Protein AF-A0A536F1T4-F1 (afdb_monomer_lite)

pLDDT: mean 91.53, std 8.2, range [53.91, 98.5]

Radius of gyration: 19.43 Å; chains: 1; bounding box: 39×47×45 Å

Secondary structure (DSSP, 8-state):
---EE--S-TTT--S-EEEEEEEEEEE-TT-PPPGGGTTSPPPEEEEEEEEETTT--EEESEE--HHHHSTT----GGGSSHHHHHHHHHHHHHHHHH--TT-----TT-TTSHHHHHHTT-

Sequence (122 aa):
MCVTDRSRCRICEADALESVLDLGLQPLANSFIKPDEVGRPEPRYPLELARCTSCGHVQLSVTVPPEIMFRNYLYVSGTSETIPAHFAEYAKDVAERFVPKGGLVVEIGSNDGTLLRAFDRG

Foldseek 3Di:
DDKAFDCADPPPRDSAKDWDDWPAWDAQPQDDDDPVCPPPDGHTDTFTWIAGPVPGDIDGRIGDDVCVNPVPGPDAQPPDPVRLVVLLVVLVVCCVPPAPVVRDDDDDPCHVVSNVVSNVVD

Structure (mmCIF, N/CA/C/O backbone):
data_AF-A0A536F1T4-F1
#
_entry.id   AF-A0A536F1T4-F1
#
loop_
_atom_site.group_PDB
_atom_site.id
_atom_site.type_symbol
_atom_site.label_atom_id
_atom_site.label_alt_id
_atom_site.label_comp_id
_atom_site.label_asym_id
_atom_site.label_entity_id
_atom_site.label_seq_id
_atom_site.pdbx_PDB_ins_code
_atom_site.Cartn_x
_atom_site.Cartn_y
_atom_site.Cartn_z
_atom_site.occupancy
_atom_site.B_iso_or_equiv
_atom_site.auth_seq_id
_atom_site.auth_comp_id
_atom_site.auth_asym_id
_atom_site.auth_atom_id
_atom_site.pdbx_PDB_model_num
ATOM 1 N N . MET A 1 1 ? -20.223 5.125 7.924 1.00 60.47 1 MET A N 1
ATOM 2 C CA . MET A 1 1 ? -18.837 5.141 7.403 1.00 60.47 1 MET A CA 1
ATOM 3 C C . MET A 1 1 ? -18.684 3.949 6.477 1.00 60.47 1 MET A C 1
ATOM 5 O O . MET A 1 1 ? -18.987 2.847 6.909 1.00 60.47 1 MET A O 1
ATOM 9 N N . CYS A 1 2 ? -18.305 4.153 5.215 1.00 79.25 2 CYS A N 1
ATOM 10 C CA . CYS A 1 2 ? -18.204 3.067 4.236 1.00 79.25 2 CYS A CA 1
ATOM 11 C C . CYS A 1 2 ? -16.776 2.517 4.229 1.00 79.25 2 CYS A C 1
ATOM 13 O O . CYS A 1 2 ? -15.967 2.921 3.403 1.00 79.25 2 CYS A O 1
ATOM 15 N N . VAL A 1 3 ? -16.452 1.645 5.180 1.00 88.25 3 VAL A N 1
ATOM 16 C CA . VAL A 1 3 ? -15.258 0.790 5.106 1.00 88.25 3 VAL A CA 1
ATOM 17 C C . VAL A 1 3 ? -15.699 -0.641 4.853 1.00 88.25 3 VAL A C 1
ATOM 19 O O . VAL A 1 3 ? -16.821 -1.015 5.186 1.00 88.25 3 VAL A O 1
ATOM 22 N N . THR A 1 4 ? -14.825 -1.443 4.255 1.00 92.38 4 THR A N 1
ATOM 23 C CA . THR A 1 4 ? -15.028 -2.894 4.191 1.00 92.38 4 THR A CA 1
ATOM 24 C C . THR A 1 4 ? -14.317 -3.534 5.371 1.00 92.38 4 THR A C 1
ATOM 26 O O . THR A 1 4 ? -13.095 -3.417 5.469 1.00 92.38 4 THR A O 1
ATOM 29 N N . ASP A 1 5 ? -15.065 -4.195 6.248 1.00 92.81 5 ASP A N 1
ATOM 30 C CA . ASP A 1 5 ? -14.502 -5.023 7.315 1.00 92.81 5 ASP A CA 1
ATOM 31 C C . ASP A 1 5 ? -13.774 -6.244 6.722 1.00 92.81 5 ASP A C 1
ATOM 33 O O . ASP A 1 5 ? -14.170 -6.785 5.681 1.00 92.81 5 ASP A O 1
ATOM 37 N N . ARG A 1 6 ? -12.668 -6.655 7.341 1.00 92.19 6 ARG A N 1
ATOM 38 C CA . ARG A 1 6 ? -11.823 -7.767 6.904 1.00 92.19 6 ARG A CA 1
ATOM 39 C C . ARG A 1 6 ? -11.699 -8.794 8.016 1.00 92.19 6 ARG A C 1
ATOM 41 O O . ARG A 1 6 ? -10.672 -8.882 8.677 1.00 92.19 6 ARG A O 1
ATOM 48 N N . SER A 1 7 ? -12.705 -9.657 8.098 1.00 92.56 7 SER A N 1
ATOM 49 C CA . SER A 1 7 ? -12.679 -10.850 8.948 1.00 92.56 7 SER A CA 1
ATOM 50 C C . SER A 1 7 ? -11.754 -11.958 8.426 1.00 92.56 7 SER A C 1
ATOM 52 O O . SER A 1 7 ? -11.270 -12.771 9.201 1.00 92.56 7 SER A O 1
ATOM 54 N N . ARG A 1 8 ? -11.443 -11.981 7.120 1.00 97.50 8 ARG A N 1
ATOM 55 C CA . ARG A 1 8 ? -10.619 -13.032 6.488 1.00 97.50 8 ARG A CA 1
ATOM 56 C C . ARG A 1 8 ? -9.267 -12.519 5.998 1.00 97.50 8 ARG A C 1
ATOM 58 O O . ARG A 1 8 ? -9.122 -11.360 5.588 1.00 97.50 8 ARG A O 1
ATOM 65 N N . CYS A 1 9 ? -8.269 -13.403 6.001 1.00 97.94 9 CYS A N 1
ATOM 66 C CA . CYS A 1 9 ? -6.944 -13.107 5.461 1.00 97.94 9 CYS A CA 1
ATOM 67 C C . CYS A 1 9 ? -7.014 -12.786 3.960 1.00 97.94 9 CYS A C 1
ATOM 69 O O . CYS A 1 9 ? -7.606 -13.538 3.193 1.00 97.94 9 CYS A O 1
ATOM 71 N N . ARG A 1 10 ? -6.358 -11.708 3.516 1.00 97.62 10 ARG A N 1
ATOM 72 C CA . ARG A 1 10 ? -6.334 -11.311 2.093 1.00 97.62 10 ARG A CA 1
ATOM 73 C C . ARG A 1 10 ? -5.526 -12.250 1.195 1.00 97.62 10 ARG A C 1
ATOM 75 O O . ARG A 1 10 ? -5.670 -12.172 -0.017 1.00 97.62 10 ARG A O 1
ATOM 82 N N . ILE A 1 11 ? -4.661 -13.079 1.778 1.00 97.94 11 ILE A N 1
ATOM 83 C CA . ILE A 1 11 ? -3.718 -13.924 1.034 1.00 97.94 11 ILE A CA 1
ATOM 84 C C . ILE A 1 11 ? -4.185 -15.376 0.976 1.00 97.94 11 ILE A C 1
ATOM 86 O O . ILE A 1 11 ? -4.282 -15.936 -0.108 1.00 97.94 11 ILE A O 1
ATOM 90 N N . CYS A 1 12 ? -4.464 -15.996 2.126 1.00 98.12 12 CYS A N 1
ATOM 91 C CA . CYS A 1 12 ? -4.865 -17.408 2.183 1.00 98.12 12 CYS A CA 1
ATOM 92 C C . CYS A 1 12 ? -6.358 -17.618 2.460 1.00 98.12 12 CYS A C 1
ATOM 94 O O . CYS A 1 12 ? -6.789 -18.756 2.610 1.00 98.12 12 CYS A O 1
ATOM 96 N N . GLU A 1 13 ? -7.130 -16.536 2.597 1.00 97.94 13 GLU A N 1
ATOM 97 C CA . GLU A 1 13 ? -8.570 -16.555 2.880 1.00 97.94 13 GLU A CA 1
ATOM 98 C C . GLU A 1 13 ? -8.984 -17.246 4.188 1.00 97.94 13 GLU A C 1
ATOM 100 O O . GLU A 1 13 ? -10.181 -17.378 4.449 1.00 97.94 13 GLU A O 1
ATOM 105 N N . ALA A 1 14 ? -8.041 -17.652 5.039 1.00 97.88 14 ALA A N 1
ATOM 106 C CA . ALA A 1 14 ? -8.348 -18.224 6.343 1.00 97.88 14 ALA A CA 1
ATOM 107 C C . ALA A 1 14 ? -9.066 -17.203 7.243 1.00 97.88 14 ALA A C 1
ATOM 109 O O . ALA A 1 14 ? -8.712 -16.019 7.269 1.00 97.88 14 ALA A O 1
ATOM 110 N N . ASP A 1 15 ? -10.041 -17.686 8.009 1.00 97.12 15 ASP A N 1
ATOM 111 C CA . ASP A 1 15 ? -10.724 -16.945 9.074 1.00 97.12 15 ASP A CA 1
ATOM 112 C C . ASP A 1 15 ? -9.952 -17.118 10.390 1.00 97.12 15 ASP A C 1
ATOM 114 O O . ASP A 1 15 ? -10.347 -17.838 11.301 1.00 97.12 15 ASP A O 1
ATOM 118 N N . ALA A 1 16 ? -8.728 -16.595 10.392 1.00 97.12 16 ALA A N 1
ATOM 119 C CA . ALA A 1 16 ? -7.728 -16.869 11.419 1.00 97.12 16 ALA A CA 1
ATOM 120 C C . ALA A 1 16 ? -6.903 -15.610 11.709 1.00 97.12 16 ALA A C 1
ATOM 122 O O . ALA A 1 16 ? -5.673 -15.649 11.689 1.00 97.12 16 ALA A O 1
ATOM 123 N N . LEU A 1 17 ? -7.578 -14.468 11.851 1.00 97.94 17 LEU A N 1
ATOM 124 C CA . LEU A 1 17 ? -6.955 -13.179 12.144 1.00 97.94 17 LEU A CA 1
ATOM 125 C C . LEU A 1 17 ? -6.963 -12.912 13.651 1.00 97.94 17 LEU A C 1
ATOM 127 O O . LEU A 1 17 ? -8.007 -12.971 14.291 1.00 97.94 17 LEU A O 1
ATOM 131 N N . GLU A 1 18 ? -5.801 -12.563 14.192 1.00 97.81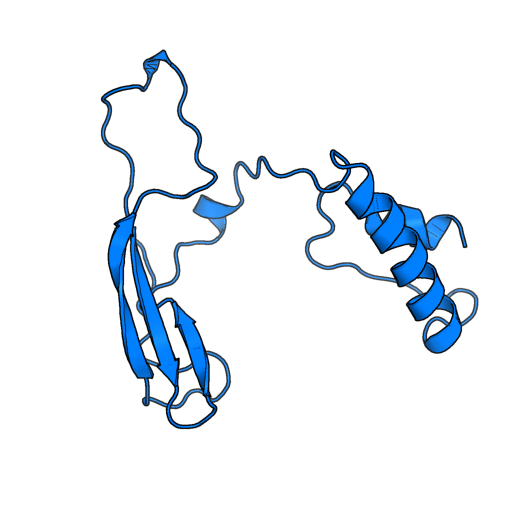 18 GLU A N 1
ATOM 132 C CA . GLU A 1 18 ? -5.638 -12.122 15.577 1.00 97.81 18 GLU A CA 1
ATOM 133 C C . GLU A 1 18 ? -5.178 -10.665 15.609 1.00 97.81 18 GLU A C 1
ATOM 135 O O . GLU A 1 18 ? -4.253 -10.294 14.882 1.00 97.81 18 GLU A O 1
ATOM 140 N N . SER A 1 19 ? -5.815 -9.843 16.446 1.00 97.62 19 SER A N 1
ATOM 141 C CA . SER A 1 19 ? -5.415 -8.448 16.648 1.00 97.62 19 SER A CA 1
ATOM 142 C C . SER A 1 19 ? -4.008 -8.370 17.249 1.00 97.62 19 SER A C 1
ATOM 144 O O . SER A 1 19 ? -3.657 -9.124 18.156 1.00 97.62 19 SER A O 1
ATOM 146 N N . VAL A 1 20 ? -3.191 -7.464 16.714 1.00 97.81 20 VAL A N 1
ATOM 147 C CA . VAL A 1 20 ? -1.803 -7.219 17.135 1.00 97.81 20 VAL A CA 1
ATOM 148 C C . VAL A 1 20 ? -1.673 -5.841 17.770 1.00 97.81 20 VAL A C 1
ATOM 150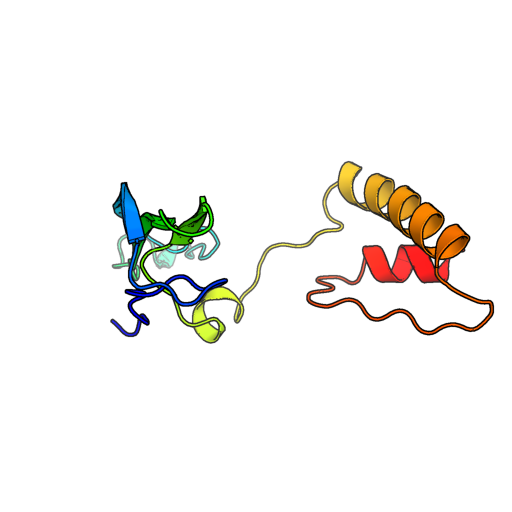 O O . VAL A 1 20 ? -1.002 -5.692 18.789 1.00 97.81 20 VAL A O 1
ATOM 153 N N . LEU A 1 21 ? -2.278 -4.826 17.150 1.00 98.25 21 LEU A N 1
ATOM 154 C CA . LEU A 1 21 ? -2.200 -3.440 17.596 1.00 98.25 21 LEU A CA 1
ATOM 155 C C . LEU A 1 21 ? -3.424 -2.667 17.111 1.00 98.25 21 LEU A C 1
ATOM 157 O O . LEU A 1 21 ? -3.623 -2.547 15.905 1.00 98.25 21 LEU A O 1
ATOM 161 N N . ASP A 1 22 ? -4.171 -2.078 18.039 1.00 98.06 22 ASP A N 1
ATOM 162 C CA . ASP A 1 22 ? -5.270 -1.157 17.748 1.00 98.06 22 ASP A CA 1
ATOM 163 C C . ASP A 1 22 ? -4.857 0.282 18.104 1.00 98.06 22 ASP A C 1
ATOM 165 O O . ASP A 1 22 ? -4.542 0.591 19.255 1.00 98.06 22 ASP A O 1
ATOM 169 N N . LEU A 1 23 ? -4.823 1.160 17.098 1.00 98.19 23 LEU A N 1
ATOM 170 C CA . LEU A 1 23 ? -4.52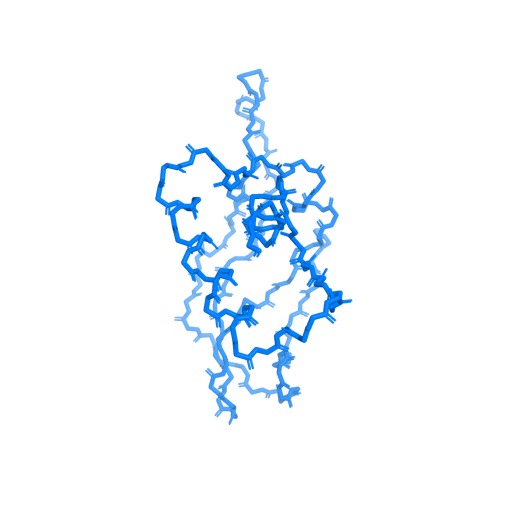7 2.593 17.230 1.00 98.19 23 LEU A CA 1
ATOM 171 C C . LEU A 1 23 ? -5.802 3.456 17.226 1.00 98.19 23 LEU A C 1
ATOM 173 O O . LEU A 1 23 ? -5.720 4.689 17.197 1.00 98.19 23 LEU A O 1
ATOM 177 N N . GLY A 1 24 ? -6.978 2.830 17.245 1.00 97.50 24 GLY A N 1
ATOM 178 C CA . GLY A 1 24 ? -8.278 3.480 17.261 1.00 97.50 24 GLY A CA 1
ATOM 179 C C . GLY A 1 24 ? -8.617 4.194 15.953 1.00 97.50 24 GLY A C 1
ATOM 180 O O . GLY A 1 24 ? -8.214 3.799 14.860 1.00 97.50 24 GLY A O 1
ATOM 181 N N . LEU A 1 25 ? -9.404 5.266 16.063 1.00 97.06 25 LEU A N 1
ATOM 182 C CA . LEU A 1 25 ? -9.885 6.039 14.918 1.00 97.06 25 LEU A CA 1
ATOM 183 C C . LEU A 1 25 ? -8.873 7.108 14.483 1.00 97.06 25 LEU A C 1
ATOM 185 O O . LEU A 1 25 ? -8.664 8.100 15.188 1.00 97.06 25 LEU A O 1
ATOM 189 N N . GLN A 1 26 ? -8.332 6.951 13.276 1.00 96.25 26 GLN A N 1
ATOM 190 C CA . GLN A 1 26 ? -7.303 7.819 12.698 1.00 96.25 26 GLN A CA 1
ATOM 191 C C . GLN A 1 26 ? -7.802 8.530 11.428 1.00 96.25 26 GLN A C 1
ATOM 193 O O . GLN A 1 26 ? -8.569 7.938 10.660 1.00 96.25 26 GLN A O 1
ATOM 198 N N . PRO A 1 27 ? -7.402 9.791 11.180 1.00 93.75 27 PRO A N 1
ATOM 199 C CA . PRO A 1 27 ? -7.620 10.437 9.888 1.00 93.75 27 PR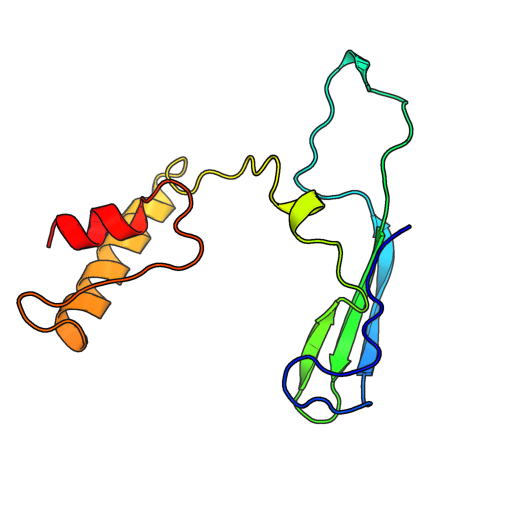O A CA 1
ATOM 200 C C . PRO A 1 27 ? -6.742 9.793 8.802 1.00 93.75 27 PRO A C 1
ATOM 202 O O . PRO A 1 27 ? -5.804 9.047 9.089 1.00 93.75 27 PRO A O 1
ATOM 205 N N . LEU A 1 28 ? -7.028 10.088 7.533 1.00 93.00 28 LEU A N 1
ATOM 206 C CA . LEU A 1 28 ? -6.166 9.644 6.435 1.00 93.00 28 LEU A CA 1
ATOM 207 C C . LEU A 1 28 ? -4.862 10.446 6.430 1.00 93.00 28 LEU A C 1
ATOM 209 O O . LEU A 1 28 ? -4.889 11.664 6.288 1.00 93.00 28 LEU A O 1
ATOM 213 N N . ALA A 1 29 ? -3.725 9.752 6.504 1.00 90.56 29 ALA A N 1
ATOM 214 C CA . ALA A 1 29 ? -2.404 10.370 6.647 1.00 90.56 29 ALA A CA 1
ATOM 215 C C . ALA A 1 29 ? -2.054 11.396 5.550 1.00 90.56 29 ALA A C 1
ATOM 217 O O . ALA A 1 29 ? -1.386 12.385 5.829 1.00 90.56 29 ALA A O 1
ATOM 218 N N . ASN A 1 30 ? -2.529 11.185 4.317 1.00 87.19 30 ASN A N 1
ATOM 219 C CA . ASN A 1 30 ? -2.238 12.052 3.167 1.00 87.19 30 ASN A CA 1
ATOM 220 C C . ASN A 1 30 ? -3.378 13.032 2.828 1.00 87.19 30 ASN A C 1
ATOM 222 O O . ASN A 1 30 ? -3.380 13.615 1.746 1.00 87.19 30 ASN A O 1
ATOM 226 N N . SER A 1 31 ? -4.358 13.209 3.719 1.00 88.00 31 SER A N 1
ATOM 227 C CA . SER A 1 31 ? -5.510 14.094 3.506 1.00 88.00 31 SER A CA 1
ATOM 228 C C . SER A 1 31 ? -5.310 15.448 4.193 1.00 88.00 31 SER A C 1
ATOM 230 O O . SER A 1 31 ? -6.022 15.782 5.136 1.00 88.00 31 SER A O 1
ATOM 232 N N . PHE A 1 32 ? -4.336 16.231 3.725 1.00 88.75 32 PHE A N 1
ATOM 233 C CA . PHE A 1 32 ? -4.068 17.565 4.271 1.00 88.75 32 PHE A CA 1
ATOM 234 C C . PHE A 1 32 ? -5.271 18.501 4.087 1.00 88.75 32 PHE A C 1
ATOM 236 O O . PHE A 1 32 ? -5.828 18.602 2.993 1.00 88.75 32 PHE A O 1
ATOM 243 N N . ILE A 1 33 ? -5.637 19.207 5.155 1.00 90.00 33 ILE A N 1
ATOM 244 C CA . ILE A 1 33 ? -6.717 20.199 5.157 1.00 90.00 33 ILE A CA 1
ATOM 245 C C . ILE A 1 33 ? -6.184 21.598 4.837 1.00 90.00 33 ILE A C 1
ATOM 247 O O . ILE A 1 33 ? -5.016 21.913 5.089 1.00 90.00 33 ILE A O 1
ATOM 251 N N . LYS A 1 34 ? -7.044 22.466 4.306 1.00 90.81 34 LYS A N 1
ATOM 252 C CA . LYS A 1 34 ? -6.714 23.879 4.106 1.00 90.81 34 LYS A CA 1
ATOM 253 C C . LYS A 1 34 ? -6.790 24.661 5.425 1.00 90.81 34 LYS A C 1
ATOM 255 O O . LYS A 1 34 ? -7.510 24.259 6.341 1.00 90.81 34 LYS A O 1
ATOM 260 N N . PRO A 1 35 ? -6.108 25.818 5.532 1.00 94.12 35 PRO A N 1
ATOM 261 C CA . PRO A 1 35 ? -6.158 26.645 6.739 1.00 94.12 35 PRO A CA 1
ATOM 262 C C . PRO A 1 35 ? -7.574 27.058 7.181 1.00 94.12 35 PRO A C 1
ATOM 264 O O . PRO A 1 35 ? -7.832 27.159 8.376 1.00 94.12 35 PRO A O 1
ATOM 267 N N . ASP A 1 36 ? -8.506 27.265 6.247 1.00 95.44 36 ASP A N 1
ATOM 268 C CA . ASP A 1 36 ? -9.906 27.634 6.518 1.00 95.44 36 ASP A CA 1
ATOM 269 C C . ASP A 1 36 ? -10.805 26.444 6.913 1.00 95.44 36 ASP A C 1
ATOM 271 O O . ASP A 1 36 ? -11.982 26.616 7.254 1.00 95.44 36 ASP A O 1
ATOM 275 N N . GLU A 1 37 ? -10.252 25.232 6.891 1.00 92.25 37 GLU A N 1
ATOM 276 C CA . GLU A 1 37 ? -10.907 23.992 7.312 1.00 92.25 37 GLU A CA 1
ATOM 277 C C . GLU A 1 37 ? -10.478 23.555 8.721 1.00 92.25 37 GLU A C 1
ATOM 279 O O . GLU A 1 37 ? -11.055 22.621 9.279 1.00 92.25 37 GLU A O 1
ATOM 284 N N . VAL A 1 38 ? -9.510 24.248 9.330 1.00 93.50 38 VAL A N 1
ATOM 285 C CA . VAL A 1 38 ? -9.032 23.960 10.688 1.00 93.50 38 VAL A CA 1
ATOM 286 C C . VAL A 1 38 ? -10.186 24.031 11.692 1.00 93.50 38 VAL A C 1
ATOM 288 O O . VAL A 1 38 ? -10.959 24.988 11.726 1.00 93.50 38 VAL A O 1
ATOM 291 N N . GLY A 1 39 ? -10.301 22.993 12.522 1.00 90.88 39 GLY A N 1
ATOM 292 C CA . GLY A 1 39 ? -11.370 22.851 13.515 1.00 90.88 39 GLY A CA 1
ATOM 293 C C . GLY A 1 39 ? -12.655 22.211 12.980 1.00 90.88 39 GLY A C 1
ATOM 294 O O . GLY A 1 39 ? -13.556 21.925 13.770 1.00 90.88 39 GLY A O 1
ATOM 295 N N . ARG A 1 40 ? -12.754 21.936 11.671 1.00 93.12 40 ARG A N 1
ATOM 296 C CA . ARG A 1 40 ? -13.847 21.121 11.124 1.00 93.12 40 ARG A CA 1
ATOM 297 C C . ARG A 1 40 ? -13.605 19.633 11.418 1.00 93.12 40 ARG A C 1
ATOM 299 O O . ARG A 1 40 ? -12.455 19.200 11.463 1.00 93.12 40 ARG A O 1
ATOM 306 N N . PRO A 1 41 ? -14.664 18.826 11.605 1.00 91.19 41 PRO A N 1
ATOM 307 C CA . PRO A 1 41 ? -14.518 17.383 11.755 1.00 91.19 41 PRO A CA 1
ATOM 308 C C . PRO A 1 41 ? -13.909 16.732 10.508 1.00 91.19 41 PRO A C 1
ATOM 310 O O . PRO A 1 41 ? -14.392 16.939 9.395 1.00 91.19 41 PRO A O 1
ATOM 313 N N . GLU A 1 42 ? -12.902 15.888 10.713 1.00 91.38 42 GLU A N 1
ATOM 314 C CA . GLU A 1 42 ? -12.294 15.070 9.662 1.00 91.38 42 GLU A CA 1
ATOM 315 C C . GLU A 1 42 ? -12.854 13.638 9.681 1.00 91.38 42 GLU A C 1
ATOM 317 O O . GLU A 1 42 ? -13.108 13.092 10.763 1.00 91.38 42 GLU A O 1
ATOM 322 N N . PRO A 1 43 ? -13.017 12.981 8.516 1.00 91.50 43 PRO A N 1
ATOM 323 C CA . PRO A 1 43 ? -13.313 11.555 8.467 1.00 91.50 43 PRO A CA 1
ATOM 324 C C . PRO A 1 43 ? -12.207 10.749 9.153 1.00 91.50 43 PRO A C 1
ATOM 326 O O . PRO A 1 43 ? -11.028 10.903 8.838 1.00 91.50 43 PRO A O 1
ATOM 329 N N . ARG A 1 44 ? -12.599 9.856 10.063 1.00 94.38 44 ARG A N 1
ATOM 330 C CA . ARG A 1 44 ? -11.686 8.945 10.757 1.00 94.38 44 ARG A CA 1
ATOM 331 C C . ARG A 1 44 ? -12.077 7.496 10.520 1.00 94.38 44 ARG A C 1
ATOM 333 O O . ARG A 1 44 ? -13.257 7.188 10.365 1.00 94.38 44 ARG A O 1
ATOM 340 N N . TYR A 1 45 ? -11.085 6.619 10.521 1.00 95.31 45 TYR A N 1
ATOM 341 C CA . TYR A 1 45 ? -11.226 5.207 10.187 1.00 95.31 45 TYR A CA 1
ATOM 342 C C . TYR A 1 45 ? -10.492 4.349 11.221 1.00 95.31 45 TYR A C 1
ATOM 344 O O . TYR A 1 45 ? -9.466 4.799 11.735 1.00 95.31 45 TYR A O 1
ATOM 352 N N . PRO A 1 46 ? -10.987 3.139 11.540 1.00 96.56 46 PRO A N 1
ATOM 353 C CA . PRO A 1 46 ? -10.256 2.208 12.392 1.00 96.56 46 PRO A CA 1
ATOM 354 C C . PRO A 1 46 ? -8.871 1.909 11.815 1.00 96.56 46 PRO A C 1
ATOM 356 O O . PRO A 1 46 ? -8.746 1.572 10.635 1.00 96.56 46 PRO A O 1
ATOM 359 N N . LEU A 1 47 ? -7.841 2.032 12.648 1.00 97.69 47 LEU A N 1
ATOM 360 C CA . LEU A 1 47 ? -6.474 1.648 12.330 1.00 97.69 47 LEU A CA 1
ATOM 361 C C . LEU A 1 47 ? -6.040 0.545 13.292 1.00 97.69 47 LEU A C 1
ATOM 363 O O . LEU A 1 47 ? -5.400 0.798 14.307 1.00 97.69 47 LEU A O 1
ATOM 367 N N . GLU A 1 48 ? -6.386 -0.685 12.941 1.00 98.19 48 GLU A N 1
ATOM 368 C CA . GLU A 1 48 ? -6.001 -1.875 13.688 1.00 98.19 48 GLU A CA 1
ATOM 369 C C . GLU A 1 48 ? -5.255 -2.847 12.769 1.00 98.19 48 GLU A C 1
ATOM 371 O O . GLU A 1 48 ? -5.664 -3.114 11.633 1.00 98.19 48 GLU A O 1
ATOM 376 N N . LEU A 1 49 ? -4.137 -3.362 13.273 1.00 98.06 49 LEU A N 1
ATOM 377 C CA . LEU A 1 49 ? -3.333 -4.409 12.663 1.00 98.06 49 LEU A CA 1
ATOM 378 C C . LEU A 1 49 ? -3.762 -5.769 13.201 1.00 98.06 49 LEU A C 1
ATOM 380 O O . LEU A 1 49 ? -3.787 -5.983 14.411 1.00 98.06 49 LEU A O 1
ATOM 384 N N . ALA A 1 50 ? -3.985 -6.707 12.289 1.00 98.25 50 ALA A N 1
ATOM 385 C CA . ALA A 1 50 ? -4.228 -8.105 12.589 1.00 98.25 50 ALA A CA 1
ATOM 386 C C . ALA A 1 50 ? -3.228 -9.000 11.848 1.00 98.25 50 ALA A C 1
ATOM 388 O O . ALA A 1 50 ? -2.816 -8.712 10.720 1.00 98.25 50 ALA A O 1
ATOM 389 N N . ARG A 1 51 ? -2.847 -10.114 12.469 1.00 98.38 51 ARG A N 1
ATOM 390 C CA . ARG A 1 51 ? -1.975 -11.134 11.886 1.00 98.38 51 ARG A CA 1
ATOM 391 C C . ARG A 1 51 ? -2.764 -12.409 11.640 1.00 98.38 51 ARG A C 1
ATOM 393 O O . ARG A 1 51 ? -3.449 -12.906 12.524 1.00 98.38 51 ARG A O 1
ATOM 400 N N . CYS A 1 52 ? -2.614 -12.979 10.451 1.00 98.50 52 CYS A N 1
ATOM 401 C CA . CYS A 1 52 ? -3.144 -14.297 10.150 1.00 98.50 52 CYS A CA 1
ATOM 402 C C . CYS A 1 52 ? -2.299 -15.385 10.824 1.00 98.50 52 CYS A C 1
ATOM 404 O O . CYS A 1 52 ? -1.104 -15.501 10.548 1.00 98.50 52 CYS A O 1
ATOM 406 N N . THR A 1 53 ? -2.906 -16.223 11.660 1.00 98.19 53 THR A N 1
ATOM 407 C CA . THR A 1 53 ? -2.218 -17.347 12.311 1.00 98.19 53 THR A CA 1
ATOM 408 C C . THR A 1 53 ? -1.982 -18.533 11.377 1.00 98.19 53 THR A C 1
ATOM 410 O O . THR A 1 53 ? -1.119 -19.356 11.663 1.00 98.19 53 THR A O 1
ATOM 413 N N . SER A 1 54 ? -2.669 -18.588 10.229 1.00 98.50 54 SER A N 1
ATOM 414 C CA . SER A 1 54 ? -2.478 -19.632 9.212 1.00 98.50 54 SER A CA 1
ATOM 415 C C . SER A 1 54 ? -1.251 -19.391 8.321 1.00 98.50 54 SER A C 1
ATOM 417 O O . SER A 1 54 ? -0.430 -20.290 8.168 1.00 98.50 54 SER A O 1
ATOM 419 N N . CYS A 1 55 ? -1.096 -18.192 7.741 1.00 98.25 55 CYS A N 1
ATOM 420 C CA . CYS A 1 55 ? -0.003 -17.893 6.799 1.00 98.25 55 CYS A CA 1
ATOM 421 C C . CYS A 1 55 ? 0.986 -16.821 7.285 1.00 98.25 55 CYS A C 1
ATOM 423 O O . CYS A 1 55 ? 1.968 -16.535 6.607 1.00 98.25 55 CYS A O 1
ATOM 425 N N . GLY A 1 56 ? 0.730 -16.194 8.436 1.00 98.06 56 GLY A N 1
ATOM 426 C CA . GLY A 1 56 ? 1.585 -15.154 9.007 1.00 98.06 56 GLY A CA 1
ATOM 427 C C . GLY A 1 56 ? 1.411 -13.751 8.416 1.00 98.06 56 GLY A C 1
ATOM 428 O O . GLY A 1 56 ? 2.055 -12.829 8.913 1.00 98.06 56 GLY A O 1
ATOM 429 N N . HIS A 1 57 ? 0.561 -13.557 7.400 1.00 98.38 57 HIS A N 1
ATOM 430 C CA . HIS A 1 57 ? 0.331 -12.242 6.790 1.00 98.38 57 HIS A CA 1
ATOM 431 C C . HIS A 1 57 ? -0.225 -11.236 7.806 1.00 98.38 57 HIS A C 1
ATOM 433 O O . HIS A 1 57 ? -1.194 -11.529 8.505 1.00 98.38 57 HIS A O 1
ATOM 439 N N . VAL A 1 58 ? 0.369 -10.044 7.856 1.00 98.19 58 VAL A N 1
ATOM 440 C CA . VAL A 1 58 ? -0.108 -8.918 8.667 1.00 98.19 58 VAL A CA 1
ATOM 441 C C . VAL A 1 58 ? -0.888 -7.960 7.775 1.00 98.19 58 VAL A C 1
ATOM 443 O O . VAL A 1 58 ? -0.416 -7.578 6.705 1.00 98.19 58 VAL A O 1
ATOM 446 N N . GLN A 1 59 ? -2.082 -7.572 8.215 1.00 98.31 59 GLN A N 1
ATOM 447 C CA . GLN A 1 59 ? -3.010 -6.749 7.451 1.00 98.31 59 GLN A CA 1
ATOM 448 C C . GLN A 1 59 ? -3.801 -5.794 8.350 1.00 98.31 59 GLN A C 1
ATOM 450 O O . GLN A 1 59 ? -3.987 -6.056 9.532 1.00 98.31 59 GLN A O 1
ATOM 455 N N . LEU A 1 60 ? -4.317 -4.707 7.777 1.00 98.00 60 LEU A N 1
ATOM 456 C CA . LEU A 1 60 ? -5.324 -3.873 8.443 1.00 98.00 60 LEU A CA 1
ATOM 457 C C . LEU A 1 60 ? -6.679 -4.589 8.535 1.00 98.00 60 LEU A C 1
ATOM 459 O O . LEU A 1 60 ? -7.092 -5.201 7.539 1.00 98.00 60 LEU A O 1
ATOM 463 N N . SER A 1 61 ? -7.378 -4.447 9.667 1.00 95.75 61 SER A N 1
ATOM 464 C CA . SER A 1 61 ? -8.702 -5.050 9.914 1.00 95.75 61 SER A CA 1
ATOM 465 C C . SER A 1 61 ? -9.826 -4.442 9.073 1.00 95.75 61 SER A C 1
ATOM 467 O O . SER A 1 61 ? -10.840 -5.085 8.838 1.00 95.75 61 SER A O 1
ATOM 469 N N . VAL A 1 62 ? -9.624 -3.251 8.505 1.00 96.19 62 VAL A N 1
ATOM 470 C CA . VAL A 1 62 ? -10.566 -2.634 7.562 1.00 96.19 62 VAL A CA 1
ATOM 471 C C . VAL A 1 62 ? -9.887 -2.224 6.257 1.00 96.19 62 VAL A C 1
ATOM 473 O O . VAL A 1 62 ? -8.663 -2.122 6.145 1.00 96.19 62 VAL A O 1
ATOM 476 N N . THR A 1 63 ? -10.692 -1.991 5.224 1.00 95.81 63 THR A N 1
ATOM 477 C CA . THR A 1 63 ? -10.268 -1.372 3.965 1.00 95.81 63 THR A CA 1
ATOM 478 C C . THR A 1 63 ? -11.062 -0.095 3.738 1.00 95.81 63 THR A C 1
ATOM 480 O O . THR A 1 63 ? -12.284 -0.134 3.582 1.00 95.81 63 THR A O 1
ATOM 483 N N . VAL A 1 64 ? -10.353 1.034 3.704 1.00 94.56 64 VAL A N 1
ATOM 484 C CA . VAL A 1 64 ? -10.903 2.311 3.243 1.00 94.56 64 VAL A CA 1
ATOM 485 C C . VAL A 1 64 ? -11.040 2.258 1.714 1.00 94.56 64 VAL A C 1
ATOM 487 O O . VAL A 1 64 ? -10.138 1.731 1.058 1.00 94.56 64 VAL A O 1
ATOM 490 N N . PRO A 1 65 ? -12.136 2.772 1.127 1.00 93.06 65 PRO A N 1
ATOM 491 C CA . PRO A 1 65 ? -12.317 2.796 -0.319 1.00 93.06 65 PRO A CA 1
ATOM 492 C C . PRO A 1 65 ? -11.153 3.495 -1.045 1.00 93.06 65 PRO A C 1
ATOM 494 O O . PRO A 1 65 ? -10.760 4.603 -0.653 1.00 93.06 65 PRO A O 1
ATOM 497 N N . PRO A 1 66 ? -10.592 2.886 -2.105 1.00 91.31 66 PRO A N 1
ATOM 498 C CA . PRO A 1 66 ? -9.465 3.457 -2.840 1.00 91.31 66 PRO A CA 1
ATOM 499 C C . PRO A 1 66 ? -9.807 4.808 -3.485 1.00 91.31 66 PRO A C 1
ATOM 501 O O . PRO A 1 66 ? -8.948 5.681 -3.573 1.00 91.31 66 PRO A O 1
ATOM 504 N N . GLU A 1 67 ? -11.066 5.040 -3.855 1.00 90.31 67 GLU A N 1
ATOM 505 C CA . GLU A 1 67 ? -11.542 6.298 -4.442 1.00 90.31 67 GLU A CA 1
ATOM 506 C C . GLU A 1 67 ? -11.451 7.473 -3.464 1.00 90.31 67 GLU A C 1
ATOM 508 O O . GLU A 1 67 ? -11.454 8.625 -3.893 1.00 90.31 67 GLU A O 1
ATOM 513 N N . ILE A 1 68 ? -11.395 7.199 -2.158 1.00 88.50 68 ILE A N 1
ATOM 514 C CA . ILE A 1 68 ? -11.179 8.218 -1.128 1.00 88.50 68 ILE A CA 1
ATOM 515 C C . ILE A 1 68 ? -9.678 8.452 -0.950 1.00 88.50 68 ILE A C 1
ATOM 517 O O . ILE A 1 68 ? -9.240 9.597 -0.890 1.00 88.50 68 ILE A O 1
ATOM 521 N N . MET A 1 69 ? -8.883 7.379 -0.907 1.00 86.81 69 MET A N 1
ATOM 522 C CA . MET A 1 69 ? -7.442 7.465 -0.641 1.00 86.81 69 MET A CA 1
ATOM 523 C C . MET A 1 69 ? -6.637 8.042 -1.811 1.00 86.81 69 MET A C 1
ATOM 525 O O . MET A 1 69 ? -5.653 8.743 -1.587 1.00 86.81 69 MET A O 1
ATOM 529 N N . PHE A 1 70 ? -7.036 7.751 -3.051 1.00 85.44 70 PHE A N 1
ATOM 530 C CA . PHE A 1 70 ? -6.223 8.038 -4.238 1.00 85.44 70 PHE A CA 1
ATOM 531 C C . PHE A 1 70 ? -6.779 9.148 -5.134 1.00 85.44 70 PHE A C 1
ATOM 533 O O . PHE A 1 70 ? -6.113 9.536 -6.088 1.00 85.44 70 PHE A O 1
ATOM 540 N N . ARG A 1 71 ? -7.964 9.706 -4.839 1.00 80.12 71 ARG A N 1
ATOM 541 C CA . ARG A 1 71 ? -8.551 10.784 -5.660 1.00 80.12 71 ARG A CA 1
ATOM 542 C C . ARG A 1 71 ? -7.687 12.045 -5.689 1.00 80.12 71 ARG A C 1
ATOM 544 O O . ARG A 1 71 ? -7.548 12.644 -6.745 1.00 80.12 71 ARG A O 1
ATOM 551 N N . ASN A 1 72 ? -7.115 12.426 -4.548 1.00 76.44 72 ASN A N 1
ATOM 552 C CA . ASN A 1 72 ? -6.209 13.569 -4.415 1.00 76.44 72 ASN A CA 1
ATOM 553 C C . ASN A 1 72 ? -4.866 13.081 -3.858 1.00 76.44 72 ASN A C 1
ATOM 555 O O . ASN A 1 72 ? -4.518 13.360 -2.712 1.00 76.44 72 ASN A O 1
ATOM 559 N N . TYR A 1 73 ? -4.145 12.276 -4.639 1.00 76.81 73 TYR A N 1
ATOM 560 C CA . TYR A 1 73 ? -2.882 11.684 -4.204 1.00 76.81 73 TYR A CA 1
ATOM 561 C C . TYR A 1 73 ? -1.738 12.702 -4.308 1.00 76.81 73 TYR A C 1
ATOM 563 O O . TYR A 1 73 ? -1.310 13.057 -5.401 1.00 76.81 73 TYR A O 1
ATOM 571 N N . LEU A 1 74 ? -1.268 13.193 -3.159 1.00 77.88 74 LEU A N 1
ATOM 572 C CA . LEU A 1 74 ? -0.279 14.279 -3.075 1.00 77.88 74 LEU A CA 1
ATOM 573 C C . LEU A 1 74 ? 1.180 13.801 -3.077 1.00 77.88 74 LEU A C 1
ATOM 575 O O . LEU A 1 74 ? 2.092 14.622 -3.124 1.00 77.88 74 LEU A O 1
ATOM 579 N N . TYR A 1 75 ? 1.416 12.491 -3.000 1.00 77.19 75 TYR A N 1
ATOM 580 C CA . TYR A 1 75 ? 2.769 11.944 -2.991 1.00 77.19 75 TYR A CA 1
ATOM 581 C C . TYR A 1 75 ? 3.332 11.874 -4.414 1.00 77.19 75 TYR A C 1
ATOM 583 O O . TYR A 1 75 ? 2.694 11.311 -5.306 1.00 77.19 75 TYR A O 1
ATOM 591 N N . VAL A 1 76 ? 4.533 12.420 -4.607 1.00 77.19 76 VAL A N 1
ATOM 592 C CA . VAL A 1 76 ? 5.249 12.464 -5.888 1.00 77.19 76 VAL A CA 1
ATOM 593 C C . VAL A 1 76 ? 6.630 11.838 -5.692 1.00 77.19 76 VAL A C 1
ATOM 595 O O . VAL A 1 76 ? 7.424 12.319 -4.890 1.00 77.19 76 VAL A O 1
ATOM 598 N N . SER A 1 77 ? 6.913 10.743 -6.394 1.00 76.62 77 SER A N 1
ATOM 599 C CA . SER A 1 77 ? 8.099 9.909 -6.165 1.00 76.62 77 SER A CA 1
ATOM 600 C C . SER A 1 77 ? 9.411 10.596 -6.562 1.00 76.62 77 SER A C 1
ATOM 602 O O . SER A 1 77 ? 10.441 10.377 -5.926 1.00 76.62 77 SER A O 1
ATOM 604 N N . GLY A 1 78 ? 9.396 11.447 -7.590 1.00 69.62 78 GLY A N 1
ATOM 605 C CA . GLY A 1 78 ? 10.579 12.127 -8.116 1.00 69.62 78 GLY A CA 1
ATOM 606 C C . GLY A 1 78 ? 11.076 13.323 -7.296 1.00 69.62 78 GLY A C 1
ATOM 607 O O . GLY A 1 78 ? 12.049 13.953 -7.699 1.00 69.62 78 GLY A O 1
ATOM 608 N N . THR A 1 79 ? 10.441 13.672 -6.170 1.00 73.75 79 THR A N 1
ATOM 609 C CA . THR A 1 79 ? 10.807 14.871 -5.384 1.00 73.75 79 THR A CA 1
ATOM 610 C C . THR A 1 79 ? 11.957 14.656 -4.397 1.00 73.75 79 THR A C 1
ATOM 612 O O . THR A 1 79 ? 12.377 15.609 -3.746 1.00 73.75 79 THR A O 1
ATOM 615 N N . SER A 1 80 ? 12.460 13.426 -4.255 1.00 78.00 80 SER A N 1
ATOM 616 C CA . SER A 1 80 ? 13.667 13.104 -3.478 1.00 78.00 80 SER A CA 1
ATOM 617 C C . SER A 1 80 ? 14.822 12.785 -4.420 1.00 78.00 80 SER A C 1
ATOM 619 O O . SER A 1 80 ? 14.598 12.146 -5.439 1.00 78.00 80 SER A O 1
ATOM 621 N N . GLU A 1 81 ? 16.061 13.132 -4.070 1.00 74.06 81 GLU A N 1
ATOM 622 C CA . GLU A 1 81 ? 17.246 12.725 -4.847 1.00 74.06 81 GLU A CA 1
ATOM 623 C C . GLU A 1 81 ? 17.522 11.214 -4.755 1.00 74.06 81 GLU A C 1
ATOM 625 O O . GLU A 1 81 ? 18.077 10.615 -5.676 1.00 74.06 81 GLU A O 1
ATOM 630 N N . THR A 1 82 ? 17.100 10.567 -3.665 1.00 87.81 82 THR A N 1
ATOM 631 C CA . THR A 1 82 ? 17.407 9.151 -3.406 1.00 87.81 82 THR A CA 1
ATOM 632 C C . THR A 1 82 ? 16.567 8.183 -4.236 1.00 87.81 82 THR A C 1
ATOM 634 O O . THR A 1 82 ? 17.050 7.118 -4.616 1.00 87.81 82 THR A O 1
ATOM 637 N N . ILE A 1 83 ? 15.320 8.544 -4.548 1.00 89.88 83 ILE A N 1
ATOM 638 C CA . ILE A 1 83 ? 14.383 7.668 -5.263 1.00 89.88 83 ILE A CA 1
ATOM 639 C C . ILE A 1 83 ? 14.759 7.498 -6.747 1.00 89.88 83 ILE A C 1
ATOM 641 O O . ILE A 1 83 ? 14.821 6.356 -7.201 1.00 89.88 83 ILE A O 1
ATOM 645 N N . PRO A 1 84 ? 15.088 8.558 -7.515 1.00 90.12 84 PRO A N 1
ATOM 646 C CA . PRO A 1 84 ? 15.558 8.419 -8.890 1.00 90.12 84 PRO A CA 1
ATOM 647 C C . PRO A 1 84 ? 16.842 7.596 -9.009 1.00 90.12 84 PRO A C 1
ATOM 649 O O . PRO A 1 84 ? 16.951 6.790 -9.929 1.00 90.12 84 PRO A O 1
ATOM 652 N N . ALA A 1 85 ? 17.793 7.766 -8.081 1.00 91.25 85 ALA A N 1
ATOM 653 C CA . ALA A 1 85 ? 19.023 6.974 -8.063 1.00 91.25 85 ALA A CA 1
ATOM 654 C C . ALA A 1 85 ? 18.716 5.483 -7.861 1.00 91.25 85 ALA A C 1
ATOM 656 O O . ALA A 1 85 ? 19.159 4.648 -8.647 1.00 91.25 85 ALA A O 1
ATOM 657 N N . HIS A 1 86 ? 17.868 5.165 -6.878 1.00 93.88 86 HIS A N 1
ATOM 658 C CA . HIS A 1 86 ? 17.408 3.800 -6.644 1.00 93.88 86 HIS A CA 1
ATOM 659 C C . HIS A 1 86 ? 16.686 3.205 -7.865 1.00 93.88 86 HIS A C 1
ATOM 661 O O . HIS A 1 86 ? 16.960 2.071 -8.252 1.00 93.88 86 HIS A O 1
ATOM 667 N N . PHE A 1 87 ? 15.791 3.962 -8.509 1.00 94.94 87 PHE A N 1
ATOM 668 C CA . PHE A 1 87 ? 15.069 3.486 -9.690 1.00 94.94 87 PHE A CA 1
ATOM 669 C C . PHE A 1 87 ? 15.962 3.292 -10.915 1.00 94.94 87 PHE A C 1
ATOM 671 O O . PHE A 1 87 ? 15.698 2.381 -11.693 1.00 94.94 87 PHE A O 1
ATOM 678 N N . ALA A 1 88 ? 17.024 4.084 -11.079 1.00 93.62 88 ALA A N 1
ATOM 679 C CA . ALA A 1 88 ? 18.003 3.866 -12.140 1.00 93.62 88 ALA A CA 1
ATOM 680 C C . ALA A 1 88 ? 18.741 2.529 -11.965 1.00 93.62 88 ALA A C 1
ATOM 682 O O . ALA A 1 88 ? 18.859 1.761 -12.920 1.00 93.62 88 ALA A O 1
ATOM 683 N N . GLU A 1 89 ? 19.188 2.227 -10.743 1.00 95.44 89 GLU A N 1
ATOM 684 C CA . GLU A 1 89 ? 19.834 0.947 -10.425 1.00 95.44 89 GLU A CA 1
ATOM 685 C C . GLU A 1 89 ? 18.865 -0.228 -10.596 1.00 95.44 89 GLU A C 1
ATOM 687 O O . GLU A 1 89 ? 19.190 -1.211 -11.261 1.00 95.44 89 GLU A O 1
ATOM 692 N N . TYR A 1 90 ? 17.645 -0.100 -10.068 1.00 95.81 90 TYR A N 1
ATOM 693 C CA . TYR A 1 90 ? 16.618 -1.131 -10.181 1.00 95.81 90 TYR A CA 1
ATOM 694 C C . TYR A 1 90 ? 16.218 -1.410 -11.638 1.00 95.81 90 TYR A C 1
ATOM 696 O O . TYR A 1 90 ? 16.140 -2.570 -12.041 1.00 95.81 90 TYR A O 1
ATOM 704 N N . ALA A 1 91 ? 15.995 -0.366 -12.445 1.00 96.00 91 ALA A N 1
ATOM 705 C CA . ALA A 1 91 ? 15.614 -0.520 -13.847 1.00 96.00 91 ALA A CA 1
ATOM 706 C C . ALA A 1 91 ? 16.699 -1.248 -14.648 1.00 96.00 91 ALA A C 1
ATOM 708 O O . ALA A 1 91 ? 16.384 -2.171 -15.399 1.00 96.00 91 ALA A O 1
ATOM 709 N N . LYS A 1 92 ? 17.974 -0.896 -14.431 1.00 95.19 92 LYS A N 1
ATOM 710 C CA . LYS A 1 92 ? 19.113 -1.593 -15.038 1.00 95.19 92 LYS A CA 1
ATOM 711 C C . LYS A 1 92 ? 19.133 -3.077 -14.656 1.00 95.19 92 LYS A C 1
ATOM 713 O O . LYS A 1 92 ? 19.186 -3.930 -15.540 1.00 95.19 92 LYS A O 1
ATOM 718 N N . ASP A 1 93 ? 19.031 -3.382 -13.363 1.00 96.19 93 ASP A N 1
ATOM 719 C CA . ASP A 1 93 ? 19.063 -4.756 -12.850 1.00 96.19 93 ASP A CA 1
ATOM 720 C C . ASP A 1 93 ? 17.938 -5.629 -13.428 1.00 96.19 93 ASP A C 1
ATOM 722 O O . ASP A 1 93 ? 18.156 -6.797 -13.762 1.00 96.19 93 ASP A O 1
ATOM 726 N N . VAL A 1 94 ? 16.728 -5.077 -13.554 1.00 96.00 94 VAL A N 1
ATOM 727 C CA . VAL A 1 94 ? 15.582 -5.787 -14.137 1.00 96.00 94 VAL A CA 1
ATOM 728 C C . VAL A 1 94 ? 15.744 -5.946 -15.647 1.00 96.00 94 VAL A C 1
ATOM 730 O O . VAL A 1 94 ? 15.497 -7.038 -16.169 1.00 96.00 94 VAL A O 1
ATOM 733 N N . ALA A 1 95 ? 16.167 -4.888 -16.347 1.00 94.19 95 ALA A N 1
ATOM 734 C CA . ALA A 1 95 ? 16.335 -4.900 -17.795 1.00 94.19 95 ALA A CA 1
ATOM 735 C C . ALA A 1 95 ? 17.350 -5.962 -18.235 1.00 94.19 95 ALA A C 1
ATOM 737 O O . ALA A 1 95 ? 17.037 -6.794 -19.084 1.00 94.19 95 ALA A O 1
ATOM 738 N N . GLU A 1 96 ? 18.519 -6.001 -17.589 1.00 94.44 96 GLU A N 1
ATOM 739 C CA . GLU A 1 96 ? 19.593 -6.946 -17.915 1.00 94.44 96 GLU A CA 1
ATOM 740 C C . GLU A 1 96 ? 19.199 -8.412 -17.683 1.00 94.44 96 GLU A C 1
ATOM 742 O O . GLU A 1 96 ? 19.665 -9.301 -18.397 1.00 94.44 96 GLU A O 1
ATOM 747 N N . ARG A 1 97 ? 18.346 -8.686 -16.688 1.00 95.81 97 ARG A N 1
ATOM 748 C CA . ARG A 1 97 ? 18.008 -10.060 -16.280 1.00 95.81 97 ARG A CA 1
ATOM 749 C C . ARG A 1 97 ? 16.758 -10.608 -16.953 1.00 95.81 97 ARG A C 1
ATOM 751 O O . ARG A 1 97 ? 16.666 -11.820 -17.147 1.00 95.81 97 ARG A O 1
ATOM 758 N N . PHE A 1 98 ? 15.785 -9.749 -17.255 1.00 95.88 98 PHE A N 1
ATOM 759 C CA . PHE A 1 98 ? 14.425 -10.201 -17.558 1.00 95.88 98 PHE A CA 1
ATOM 760 C C . PHE A 1 98 ? 13.789 -9.542 -18.782 1.00 95.88 98 PHE A C 1
ATOM 762 O O . PHE A 1 98 ? 12.799 -10.078 -19.282 1.00 95.88 98 PHE A O 1
ATOM 769 N N . VAL A 1 99 ? 14.315 -8.418 -19.282 1.00 94.31 99 VAL A N 1
ATOM 770 C CA . VAL A 1 99 ? 13.691 -7.696 -20.400 1.00 94.31 99 VAL A CA 1
ATOM 771 C C . VAL A 1 99 ? 14.424 -8.025 -21.702 1.00 94.31 99 VAL A C 1
ATOM 773 O O . VAL A 1 99 ? 15.558 -7.593 -21.907 1.00 94.31 99 VAL A O 1
ATOM 776 N N . PRO A 1 100 ? 13.811 -8.788 -22.623 1.00 92.75 100 PRO A N 1
ATOM 777 C CA . PRO A 1 100 ? 14.416 -9.030 -23.922 1.00 92.75 100 PRO A CA 1
ATOM 778 C C . PRO A 1 100 ? 14.461 -7.738 -24.745 1.00 92.75 100 PRO A C 1
ATOM 780 O O . PRO A 1 100 ? 13.686 -6.805 -24.530 1.00 92.75 100 PRO A O 1
ATOM 783 N N . LYS A 1 101 ? 15.332 -7.703 -25.757 1.00 88.31 101 LYS A N 1
ATOM 784 C CA . LYS A 1 101 ? 15.407 -6.576 -26.694 1.00 88.31 101 LYS A CA 1
ATOM 785 C C . LYS A 1 101 ? 14.037 -6.309 -27.334 1.00 88.31 101 LYS A C 1
ATOM 787 O O . LYS A 1 101 ? 13.475 -7.196 -27.972 1.00 88.31 101 LYS A O 1
ATOM 792 N N . GLY A 1 102 ? 13.536 -5.078 -27.194 1.00 87.56 102 GLY A N 1
ATOM 793 C CA . GLY A 1 102 ? 12.206 -4.679 -27.675 1.00 87.56 102 GLY A CA 1
ATOM 794 C C . GLY A 1 102 ? 11.043 -5.153 -26.793 1.00 87.56 102 GLY A C 1
ATOM 795 O O . GLY A 1 102 ? 9.900 -5.134 -27.241 1.00 87.56 102 GLY A O 1
ATOM 796 N N . GLY A 1 103 ? 11.326 -5.609 -25.570 1.00 91.12 103 GLY A N 1
ATOM 797 C CA . GLY A 1 103 ? 10.318 -5.997 -24.590 1.00 91.12 103 GLY A CA 1
ATOM 798 C C . GLY A 1 103 ? 9.478 -4.815 -24.103 1.00 91.12 103 GLY A C 1
ATOM 799 O O . GLY A 1 103 ? 9.915 -3.667 -24.119 1.00 91.12 103 GLY A O 1
ATOM 800 N N . LEU A 1 104 ? 8.259 -5.116 -23.657 1.00 93.81 104 LEU A N 1
ATOM 801 C CA . LEU A 1 104 ? 7.342 -4.146 -23.065 1.00 93.81 104 LEU A CA 1
ATOM 802 C C . LEU A 1 104 ? 7.441 -4.204 -21.537 1.00 93.81 104 LEU A C 1
ATOM 804 O O . LEU A 1 104 ? 7.294 -5.277 -20.952 1.00 93.81 104 LEU A O 1
ATOM 808 N N . VAL A 1 105 ? 7.621 -3.047 -20.903 1.00 95.25 105 VAL A N 1
ATOM 809 C CA . VAL A 1 105 ? 7.581 -2.889 -19.444 1.00 95.25 105 VAL A CA 1
ATOM 810 C C . VAL A 1 105 ? 6.278 -2.199 -19.051 1.00 95.25 105 VAL A C 1
ATOM 812 O O . VAL A 1 105 ? 5.889 -1.201 -19.654 1.00 95.25 105 VAL A O 1
ATOM 815 N N . VAL A 1 106 ? 5.594 -2.737 -18.039 1.00 95.75 106 VAL A N 1
ATOM 816 C CA . VAL A 1 106 ? 4.358 -2.170 -17.483 1.00 95.75 106 VAL A CA 1
ATOM 817 C C . VAL A 1 106 ? 4.543 -1.969 -15.983 1.00 95.75 106 VAL A C 1
ATOM 819 O O . VAL A 1 106 ? 4.887 -2.911 -15.273 1.00 95.75 106 VAL A O 1
ATOM 822 N N . GLU A 1 107 ? 4.284 -0.754 -15.500 1.00 95.25 107 GLU A N 1
ATOM 823 C CA . GLU A 1 107 ? 4.356 -0.395 -14.081 1.00 95.25 107 GLU A CA 1
ATOM 824 C C . GLU A 1 107 ? 2.947 -0.132 -13.524 1.00 95.25 107 GLU A C 1
ATOM 826 O O . GLU A 1 107 ? 2.210 0.714 -14.035 1.00 95.25 107 GLU A O 1
ATOM 831 N N . ILE A 1 108 ? 2.563 -0.843 -12.459 1.00 95.69 108 ILE A N 1
ATOM 832 C CA . ILE A 1 108 ? 1.308 -0.594 -11.736 1.00 95.69 108 ILE A CA 1
ATOM 833 C C . ILE A 1 108 ? 1.578 0.433 -10.637 1.00 95.69 108 ILE A C 1
ATOM 835 O O . ILE A 1 108 ? 2.411 0.201 -9.768 1.00 95.69 108 ILE A O 1
ATOM 839 N N . GLY A 1 109 ? 0.831 1.541 -10.644 1.00 90.94 109 GLY A N 1
ATOM 840 C CA . GLY A 1 109 ? 1.024 2.617 -9.669 1.00 90.94 109 GLY A CA 1
ATOM 841 C C . GLY A 1 109 ? 2.232 3.500 -9.980 1.00 90.94 109 GLY A C 1
ATOM 842 O O . GLY A 1 109 ? 2.893 3.960 -9.056 1.00 90.94 109 GLY A O 1
ATOM 843 N N . SER A 1 110 ? 2.479 3.776 -11.265 1.00 92.44 110 SER A N 1
ATOM 844 C CA . SER A 1 110 ? 3.664 4.485 -11.776 1.00 92.44 110 SER A CA 1
ATOM 845 C C . SER A 1 110 ? 3.899 5.895 -11.235 1.00 92.44 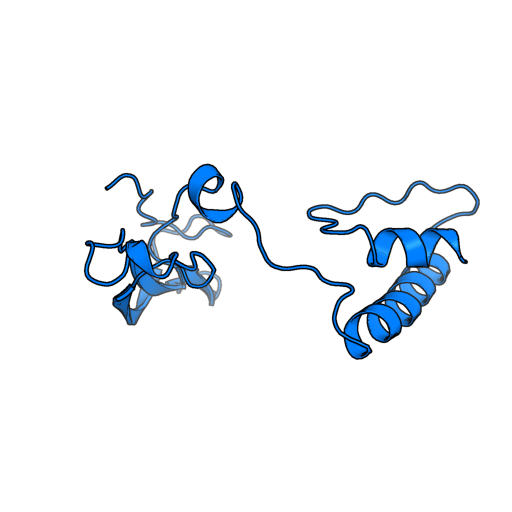110 SER A C 1
ATOM 847 O O . SER A 1 110 ? 4.926 6.504 -11.526 1.00 92.44 110 SER A O 1
ATOM 849 N N . ASN A 1 111 ? 2.948 6.443 -10.476 1.00 91.12 111 ASN A N 1
ATOM 850 C CA . ASN A 1 111 ? 3.014 7.783 -9.911 1.00 91.12 111 ASN A CA 1
ATOM 851 C C . ASN A 1 111 ? 3.336 8.828 -11.003 1.00 91.12 111 ASN A C 1
ATOM 853 O O . ASN A 1 111 ? 2.617 8.917 -11.996 1.00 91.12 111 ASN A O 1
ATOM 857 N N . ASP A 1 112 ? 4.416 9.592 -10.850 1.00 90.56 112 ASP A N 1
ATOM 858 C CA . ASP A 1 112 ? 4.901 10.591 -11.800 1.00 90.56 112 ASP A CA 1
ATOM 859 C C . ASP A 1 112 ? 5.738 10.010 -12.956 1.00 90.56 112 ASP A C 1
ATOM 861 O O . ASP A 1 112 ? 6.292 10.768 -13.756 1.00 90.56 112 ASP A O 1
ATOM 865 N N . GLY A 1 113 ? 5.862 8.682 -13.049 1.00 92.75 113 GLY A N 1
ATOM 866 C CA . GLY A 1 113 ? 6.587 7.955 -14.093 1.00 92.75 113 GLY A CA 1
ATOM 867 C C . GLY A 1 113 ? 8.105 7.924 -13.913 1.00 92.75 113 GLY A C 1
ATOM 868 O O . GLY A 1 113 ? 8.821 7.661 -14.878 1.00 92.75 113 GLY A O 1
ATOM 869 N N . THR A 1 114 ? 8.627 8.239 -12.721 1.00 93.25 114 THR A N 1
ATOM 870 C CA . THR A 1 114 ? 10.082 8.286 -12.488 1.00 93.25 114 THR A CA 1
ATOM 871 C C . THR A 1 114 ? 10.765 6.944 -12.754 1.00 93.25 114 THR A C 1
ATOM 873 O O . THR A 1 114 ? 11.840 6.946 -13.351 1.00 93.25 114 THR A O 1
ATOM 876 N N . LEU A 1 115 ? 10.140 5.816 -12.398 1.00 94.88 115 LEU A N 1
ATOM 877 C CA . LEU A 1 115 ? 10.691 4.494 -12.698 1.00 94.88 115 LEU A CA 1
ATOM 878 C C . LEU A 1 115 ? 10.614 4.158 -14.197 1.00 94.88 115 LEU A C 1
ATOM 880 O O . LEU A 1 115 ? 11.627 3.777 -14.776 1.00 94.88 115 LEU A O 1
ATOM 884 N N . LEU A 1 116 ? 9.471 4.357 -14.862 1.00 94.94 116 LEU A N 1
ATOM 885 C CA . LEU A 1 116 ? 9.371 4.134 -16.317 1.00 94.94 116 LEU A CA 1
ATOM 886 C C . LEU A 1 116 ? 10.409 4.941 -17.114 1.00 94.94 116 LEU A C 1
ATOM 888 O O . 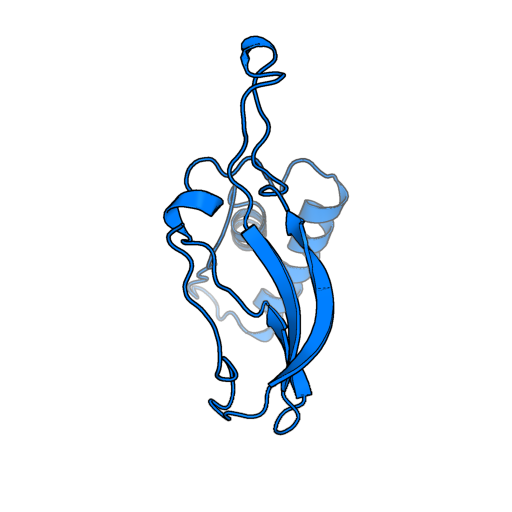LEU A 1 116 ? 11.063 4.396 -18.000 1.00 94.94 116 LEU A O 1
ATOM 892 N N . ARG A 1 117 ? 10.656 6.204 -16.741 1.00 92.56 117 ARG A N 1
ATOM 893 C CA . ARG A 1 117 ? 11.720 7.019 -17.358 1.00 92.56 117 ARG A CA 1
ATOM 894 C C . ARG A 1 117 ? 13.120 6.431 -17.180 1.00 92.56 117 ARG A C 1
ATOM 896 O O . ARG A 1 117 ? 14.001 6.748 -17.975 1.00 92.56 117 ARG A O 1
ATOM 903 N N . ALA A 1 118 ? 13.354 5.646 -16.130 1.00 93.06 118 ALA A N 1
ATOM 904 C CA . ALA A 1 118 ? 14.626 4.964 -15.926 1.00 93.06 118 ALA A CA 1
ATOM 905 C C . ALA A 1 118 ? 14.796 3.781 -16.896 1.00 93.06 118 ALA A C 1
ATOM 907 O O . ALA A 1 118 ? 15.907 3.566 -17.371 1.00 93.06 118 ALA A O 1
ATOM 908 N N . PHE A 1 119 ? 13.710 3.084 -17.252 1.00 91.88 119 PHE A N 1
ATOM 909 C CA . PHE A 1 119 ? 13.724 2.043 -18.287 1.00 91.88 119 PHE A CA 1
ATOM 910 C C . PHE A 1 119 ? 13.914 2.609 -19.703 1.00 91.88 119 PHE A C 1
ATOM 912 O O . PHE A 1 119 ? 14.620 1.997 -20.491 1.00 91.88 119 PHE A O 1
ATOM 919 N N . ASP A 1 120 ? 13.369 3.791 -20.015 1.00 81.56 120 ASP A N 1
ATOM 920 C CA . ASP A 1 120 ? 13.519 4.427 -21.344 1.00 81.56 120 ASP A CA 1
ATOM 921 C C . ASP A 1 120 ? 14.946 4.925 -21.651 1.00 81.56 120 ASP A C 1
ATOM 923 O O . ASP A 1 120 ? 15.261 5.284 -22.788 1.00 81.56 120 ASP A O 1
ATOM 927 N N . ARG A 1 121 ? 15.805 5.027 -20.631 1.00 61.00 121 ARG A N 1
ATOM 928 C CA . ARG A 1 121 ? 17.182 5.537 -20.751 1.00 61.00 121 ARG A CA 1
ATOM 929 C C . ARG A 1 121 ? 18.238 4.432 -20.883 1.00 61.00 121 ARG A C 1
ATOM 931 O O . ARG A 1 121 ? 19.409 4.778 -21.053 1.00 61.00 121 ARG A O 1
ATOM 938 N N . GLY A 1 122 ? 17.849 3.160 -20.762 1.00 53.91 122 GLY A N 1
ATOM 939 C CA . GLY A 1 122 ? 18.708 1.975 -20.919 1.00 53.91 122 GLY A CA 1
ATOM 940 C C . GLY A 1 122 ? 18.481 1.274 -22.250 1.00 53.91 122 GLY A C 1
ATOM 941 O O . GLY A 1 122 ? 19.464 0.701 -22.767 1.00 53.91 122 GLY A O 1
#

=== Feature glossary ===
The record interleaves many kinds of information about one protein. Here is each kind framed as the question it answers.

Q: What does the local fold look like, residue by residue?
A: A 3Di character summarizes, for each residue, the relative orientation of the Cα frame of its nearest spatial neighbor. Because it encodes fold topology rather than chemistry, 3Di alignments detect remote structural similarity that sequence alignment misses.

Q: Which residues are in helices, strands, or loops?
A: Secondary structure is the local, repeating backbone conformation. DSSP classifies it into eight states by reading the hydrogen-bond network: three helix types (H, G, I), two β types (E, B), two non-regular types (T, S), and unstructured coil (-).

Q: How big and how compact is the whole molecule?
A: Three whole-structure scalars: the radius of gyration (RMS distance of Cα from centroid, in Å), the count of Cα–Cα contacts (pairs closer than 8 Å and separated by more than four residues in sequence — i.e. tertiary, not local, contacts), and the bounding-box dimensions. Together they distinguish compact globular folds from extended fibres or disordered chains.

Q: How confident is the AlphaFold model at each residue?
A: For AlphaFold models, the B-factor field carries pLDDT — the model's own estimate of local accuracy on a 0–100 scale. Regions with pLDDT<50 should be treated as essentially unmodeled; they often correspond to intrinsically disordered segments.

Q: What family and function is it annotated with?
A: Functional annotations link the protein to curated databases. InterPro entries identify conserved domains and families by matching the sequence against member-database signatures (Pfam, PROSITE, CDD, …). Gene Ontology (GO) terms describe molecular function, biological process, and cellular component in a controlled vocabulary. CATH places the structure in a hierarchical fold classification (Class/Architecture/Topology/Homologous-superfamily). The organism is the source species.

Q: What known structures does this most resemble?
A: Nearest PDB neighbors are the top structural matches found by Foldseek when searching this structure against the entire Protein Data Bank. Each hit reports a TM-score (0 to 1; >0.5 almost always implies the same fold) and an E-value. These are *structural* homologs — they may share no detectable sequence similarity.

Q: Which residues are buried vs exposed?
A: Solvent-accessible surface area (SASA) is the area in Å² traced out by the centre of a 1.4 Å probe sphere (a water molecule) rolled over the protein's van der Waals surface (Shrake–Rupley / Lee–Richards construction). Buried residues have near-zero SASA; fully exposed residues can exceed 200 Å². The total SASA scales roughly with the number of surface residues.

Q: What are the backbone torsion angles?
A: φ (phi) and ψ (psi) are the two rotatable backbone dihedrals per residue: φ is the C(i-1)–N–Cα–C torsion, ψ is the N–Cα–C–N(i+1) torsion, both in degrees on (−180°, 180°]. α-helical residues cluster near (−60°, −45°); β-strand residues near (−120°, +130°). A Ramachandran plot is simply a scatter of (φ, ψ) for every residue.

Q: Are the domains correctly placed relative to each other?
A: Predicted aligned error is AlphaFold's pairwise confidence. Unlike pLDDT (per-residue), PAE is per-residue-pair and captures whether two parts of the structure are correctly placed relative to each other. Units are ångströms of expected positional error.

Q: What if only a Cα trace is available?
A: P-SEA three-state annotation labels each residue as helix, strand, or coil based purely on the geometry of the Cα trace. It serves as a fallback when the full backbone (and thus DSSP) is unavailable.

Q: What is the amino-acid chain?
A: This is the polypeptide sequence — one letter per residue, N-terminus first. Length ranges from a few dozen residues for small domains to over a thousand for large multi-domain proteins.

Q: What do the rendered images show?
A: The six renders are orthographic views along the three Cartesian axes in both directions. Representation (cartoon, sticks, or surface) and color scheme (sequence-rainbow or by-chain) vary across proteins so the training set covers all the common visualization conventions.

Q: What do the diagnostic plots show?
A: Plot images: a contact map (which residues are close in 3D, as an N×N binary image), a Ramachandran scatter (backbone torsion angles, revealing secondary-structure composition at a glance), and — for AlphaFold structures — a PAE heatmap (pairwise prediction confidence).

Q: How mobile is each atom in the crystal?
A: B-factor (Debye–Waller factor) reflects atomic displacement in the crystal lattice. It is an experimental observable (units Å²), not a prediction; low values mean the atom is pinned down, high values mean it moves or is heterogeneous across the crystal.

Q: Where is each backbone atom in 3D?
A: The mmCIF table is the protein's shape written out atom by atom. For each backbone N, Cα, C, and carbonyl O, it records an (x, y, z) coordinate triple in Å plus the residue type, chain letter, and residue number.